Protein AF-A0A7Y3ICX5-F1 (afdb_monomer)

Foldseek 3Di:
DDPPPDDWAFPDWDDWDWDFDPPVHPTFTKIKTWTQTPVRDTWIWIQGPVVRDIDTDDD

pLDDT: mean 90.4, std 13.46, range [39.0, 98.25]

Secondary structure (DSSP, 8-state):
---------EEEEEEEEEEEE-TTSS-EEEEEEEEEETTS-EEEEEEETTTTEEEEE--

Mean predicted a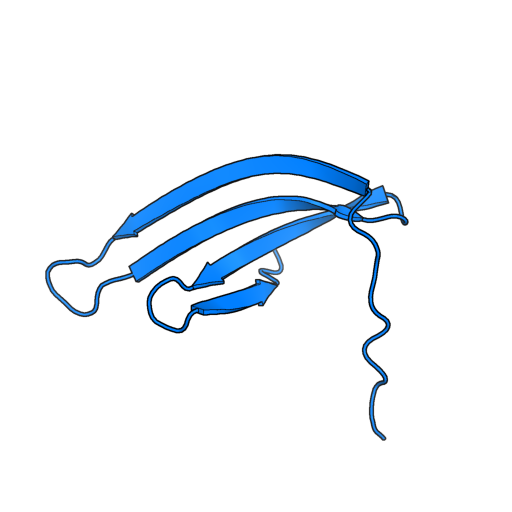ligned error: 5.06 Å

Sequence (59 aa):
MHLAHRARRVEHIRESWRIDDEWWRTPISRQYVRVVLDTGRLVTLYLDLEEHRWYLQDA

Solvent-accessible surface area (backbone atoms only — not comparable to full-atom values): 3678 Å² total; per-residue (Å²): 134,83,80,76,80,75,86,74,55,78,69,44,79,77,47,74,52,74,48,79,42,56,73,92,67,74,62,44,45,33,46,36,35,33,32,28,31,74,83,70,49,76,47,39,36,34,34,35,64,85,77,72,41,78,45,80,52,85,130

Radius of gyration: 13.6 Å; Cα contacts (8 Å, |Δi|>4): 106; chains: 1; bounding box: 38×28×27 Å

Nearest PDB structures (foldseek):
  5elu-assembly1_A  TM=5.601E-01  e=6.189E-01  synthetic construct
  3u9i-assembly1_B  TM=5.915E-01  e=6.881E+00  Roseiflexus sp. RS-1
  1bkh-assembly2_B  TM=6.002E-01  e=9.167E+00  Pseudomonas putida
  3ddm-assembly1_A  TM=5.696E-01  e=8.65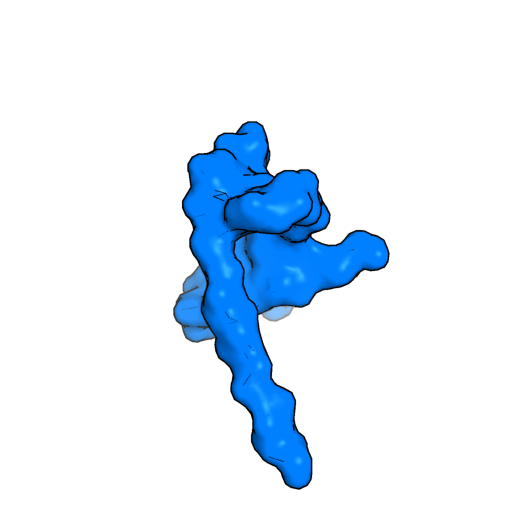6E+00  Bordetella bronchiseptica

Structure (mmCIF, N/CA/C/O backbone):
data_AF-A0A7Y3ICX5-F1
#
_entry.id   AF-A0A7Y3ICX5-F1
#
loop_
_atom_site.group_PDB
_atom_site.id
_atom_site.type_symbol
_atom_site.label_atom_id
_atom_site.label_alt_id
_atom_site.label_comp_id
_atom_site.label_asym_id
_atom_site.label_entity_id
_atom_site.label_seq_id
_atom_site.pdbx_PDB_ins_code
_atom_site.Cartn_x
_atom_site.Cartn_y
_atom_site.Cartn_z
_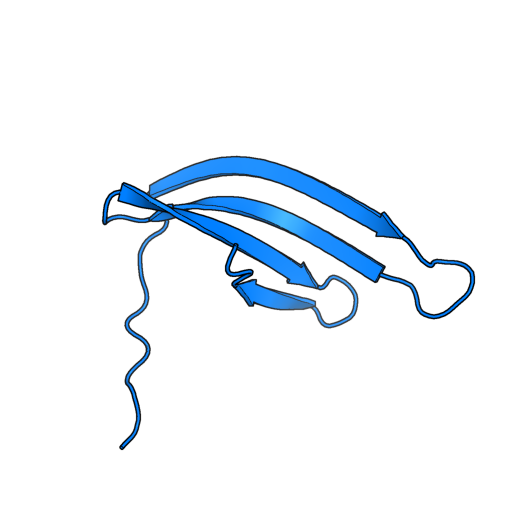atom_site.occupancy
_atom_site.B_iso_or_equiv
_atom_site.auth_seq_id
_atom_site.auth_comp_id
_atom_site.auth_asym_id
_atom_site.auth_atom_id
_atom_site.pdbx_PDB_model_num
ATOM 1 N N . MET A 1 1 ? -20.228 -21.353 -4.841 1.00 39.00 1 MET A N 1
ATOM 2 C CA . MET A 1 1 ? -20.353 -20.249 -3.863 1.00 39.00 1 MET A CA 1
ATOM 3 C C . MET A 1 1 ? -19.572 -19.056 -4.394 1.00 39.00 1 MET A C 1
ATOM 5 O O . MET A 1 1 ? -18.353 -19.103 -4.377 1.00 39.00 1 MET A O 1
ATOM 9 N N . HIS A 1 2 ? -20.239 -18.027 -4.923 1.00 47.19 2 HIS A N 1
ATOM 10 C CA . HIS A 1 2 ? -19.572 -16.752 -5.201 1.00 47.19 2 HIS A CA 1
ATOM 11 C C . HIS A 1 2 ? -19.463 -16.002 -3.873 1.00 47.19 2 HIS A C 1
ATOM 13 O O . HIS A 1 2 ? -20.478 -15.571 -3.328 1.00 47.19 2 HIS A O 1
ATOM 19 N N . LEU A 1 3 ? -18.254 -15.875 -3.327 1.00 55.34 3 LEU A N 1
ATOM 20 C CA . LEU A 1 3 ? -18.002 -14.881 -2.290 1.00 55.34 3 LEU A CA 1
ATOM 21 C C . LEU A 1 3 ? -18.248 -13.518 -2.938 1.00 55.34 3 LEU A C 1
ATOM 23 O O . LEU A 1 3 ? -17.483 -13.073 -3.793 1.00 55.34 3 LEU A O 1
ATOM 27 N N . ALA A 1 4 ? -19.360 -12.879 -2.587 1.00 56.25 4 ALA A N 1
ATOM 28 C CA . ALA A 1 4 ? -19.545 -11.473 -2.886 1.00 56.25 4 ALA A CA 1
ATOM 29 C C . ALA A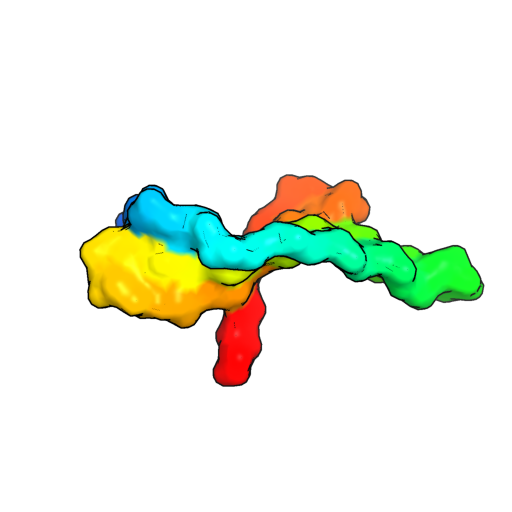 1 4 ? -18.470 -10.720 -2.095 1.00 56.25 4 ALA A C 1
ATOM 31 O O . ALA A 1 4 ? -18.567 -10.575 -0.876 1.00 56.25 4 ALA A O 1
ATOM 32 N N . HIS A 1 5 ? -17.409 -10.299 -2.779 1.00 65.81 5 HIS A N 1
ATOM 33 C CA . HIS A 1 5 ? -16.392 -9.438 -2.197 1.00 65.81 5 HIS A CA 1
ATOM 34 C C . HIS A 1 5 ? -17.088 -8.123 -1.860 1.00 65.81 5 HIS A C 1
ATOM 36 O O . HIS A 1 5 ? -17.411 -7.325 -2.741 1.00 65.81 5 HIS A O 1
ATOM 42 N N . ARG A 1 6 ? -17.422 -7.932 -0.583 1.00 79.25 6 ARG A N 1
ATOM 43 C CA . ARG A 1 6 ? -18.088 -6.713 -0.141 1.00 79.25 6 ARG A CA 1
ATOM 44 C C . ARG A 1 6 ? -17.080 -5.576 -0.250 1.00 79.25 6 ARG A C 1
ATOM 46 O O . ARG A 1 6 ? -16.096 -5.566 0.490 1.00 79.25 6 ARG A O 1
ATOM 53 N N . ALA A 1 7 ? -17.330 -4.638 -1.160 1.00 85.94 7 ALA A N 1
ATOM 54 C CA . ALA A 1 7 ? -16.546 -3.415 -1.250 1.00 85.94 7 ALA A CA 1
ATOM 55 C C . ALA A 1 7 ? -16.539 -2.704 0.115 1.00 85.94 7 ALA A C 1
ATOM 57 O O . ALA A 1 7 ? -17.566 -2.638 0.799 1.00 85.94 7 ALA A O 1
ATOM 58 N N . ARG A 1 8 ? -15.368 -2.209 0.521 1.00 91.31 8 ARG A N 1
ATOM 59 C CA . ARG A 1 8 ? -15.163 -1.437 1.752 1.00 91.31 8 ARG A CA 1
ATOM 60 C C . ARG A 1 8 ? -14.764 -0.021 1.390 1.00 91.31 8 ARG A C 1
ATOM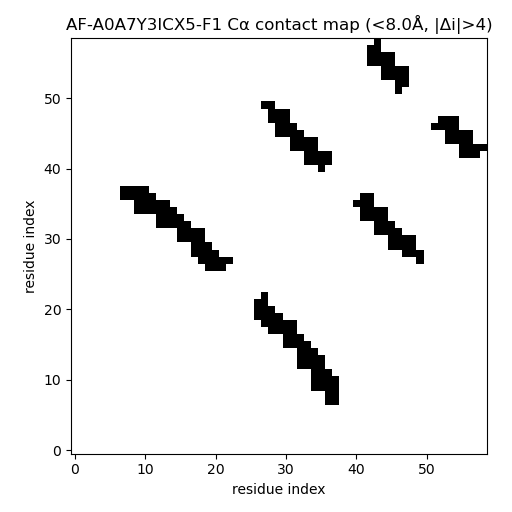 62 O O . ARG A 1 8 ? -14.009 0.173 0.437 1.00 91.31 8 ARG A O 1
ATOM 69 N N . ARG A 1 9 ? -15.261 0.961 2.140 1.00 95.50 9 ARG A N 1
ATOM 70 C CA . ARG A 1 9 ? -14.871 2.353 1.924 1.00 95.50 9 ARG A CA 1
ATOM 71 C C . ARG A 1 9 ? -13.487 2.584 2.529 1.00 95.50 9 ARG A C 1
ATOM 73 O O . ARG A 1 9 ? -13.219 2.146 3.645 1.00 95.50 9 ARG A O 1
ATOM 80 N N . VAL A 1 10 ? -12.632 3.297 1.802 1.00 96.81 10 VAL A N 1
ATOM 81 C CA . VAL A 1 10 ? -11.413 3.885 2.366 1.00 96.81 10 VAL A CA 1
ATOM 82 C C . VAL A 1 10 ? -11.807 5.134 3.146 1.00 96.81 10 VAL A C 1
ATOM 84 O O . VAL A 1 10 ? -12.445 6.028 2.597 1.00 96.81 10 VAL A O 1
ATOM 87 N N . GLU A 1 11 ? -11.453 5.183 4.424 1.00 98.00 11 GLU A N 1
ATOM 88 C CA . GLU A 1 11 ? -11.717 6.330 5.290 1.00 98.00 11 GLU A CA 1
ATOM 89 C C . GLU A 1 11 ? -10.563 7.336 5.241 1.00 98.00 11 GLU A C 1
ATOM 91 O O . GLU A 1 11 ? -10.788 8.528 5.048 1.00 98.00 11 GLU A O 1
ATOM 96 N N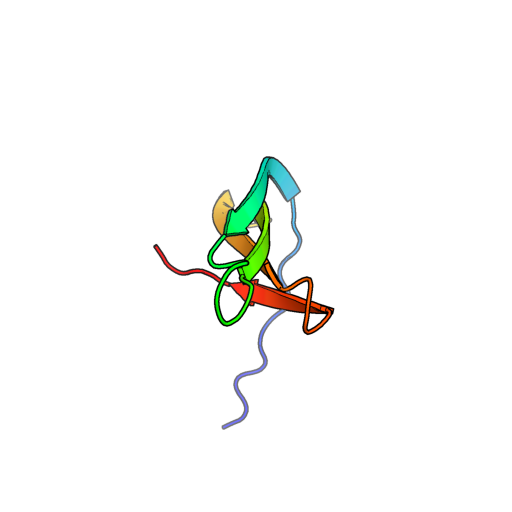 . HIS A 1 12 ? -9.321 6.848 5.334 1.00 97.06 12 HIS A N 1
ATOM 97 C CA . HIS A 1 12 ? -8.121 7.686 5.290 1.00 97.06 12 HIS A CA 1
ATOM 98 C C . HIS A 1 12 ? -6.957 6.980 4.589 1.00 97.06 12 HIS A C 1
ATOM 100 O O . HIS A 1 12 ? -6.715 5.794 4.818 1.00 97.06 12 HIS A O 1
ATOM 106 N N . ILE A 1 13 ? -6.177 7.729 3.804 1.00 97.69 13 ILE A N 1
ATOM 107 C CA . ILE A 1 13 ? -4.846 7.310 3.344 1.00 97.69 13 ILE A CA 1
ATOM 108 C C . ILE A 1 13 ? -3.836 7.760 4.402 1.00 97.69 13 ILE A C 1
ATOM 110 O O . ILE A 1 13 ? -3.794 8.934 4.758 1.00 97.69 13 ILE A O 1
ATOM 114 N N . ARG A 1 14 ? -3.051 6.821 4.933 1.00 97.62 14 ARG A N 1
ATOM 115 C CA . ARG A 1 14 ? -2.018 7.083 5.946 1.00 97.62 14 ARG A CA 1
ATOM 116 C C . ARG A 1 14 ? -0.677 7.404 5.313 1.00 97.62 14 ARG A C 1
ATOM 118 O O . ARG A 1 14 ? -0.014 8.342 5.731 1.00 97.62 14 ARG A O 1
ATOM 125 N N . GLU A 1 15 ? -0.292 6.604 4.330 1.00 97.88 15 GLU A N 1
ATOM 126 C CA . GLU A 1 15 ? 1.021 6.654 3.695 1.00 97.88 15 GLU A CA 1
ATOM 127 C C . GLU A 1 15 ? 0.868 6.310 2.215 1.00 97.88 15 GLU A C 1
ATOM 129 O O . GLU A 1 15 ? 0.018 5.496 1.843 1.00 97.88 15 GLU A O 1
ATOM 134 N N . SER A 1 16 ? 1.717 6.904 1.381 1.00 97.94 16 SER A N 1
ATOM 135 C CA . SER A 1 16 ? 1.855 6.572 -0.034 1.00 97.94 16 SER A CA 1
ATOM 136 C C . SER A 1 16 ? 3.330 6.551 -0.398 1.00 97.94 16 SER A C 1
ATOM 138 O O . SER A 1 16 ? 4.048 7.500 -0.084 1.00 97.94 16 SER A O 1
ATOM 140 N N . TRP A 1 17 ? 3.778 5.502 -1.075 1.00 98.19 17 TRP A N 1
ATOM 141 C CA . TRP A 1 17 ? 5.160 5.378 -1.529 1.00 98.19 17 TRP A CA 1
ATOM 142 C C . TRP A 1 17 ? 5.216 4.599 -2.836 1.00 98.19 17 TRP A C 1
ATOM 144 O O . TRP A 1 17 ? 4.305 3.842 -3.159 1.00 98.19 17 TRP A O 1
ATOM 154 N N . ARG A 1 18 ? 6.281 4.798 -3.604 1.00 97.25 18 ARG A N 1
ATOM 155 C CA . ARG A 1 18 ? 6.495 4.120 -4.879 1.00 97.25 18 ARG A CA 1
ATOM 156 C C . ARG A 1 18 ? 7.759 3.286 -4.793 1.00 97.25 18 ARG A C 1
ATOM 158 O O . ARG A 1 18 ? 8.732 3.708 -4.172 1.00 97.25 18 ARG A O 1
ATOM 165 N N . ILE A 1 19 ? 7.714 2.112 -5.403 1.00 95.94 19 ILE A N 1
ATOM 166 C CA . ILE A 1 19 ? 8.880 1.266 -5.619 1.00 95.94 19 ILE A CA 1
ATOM 167 C C . ILE A 1 19 ? 9.018 1.085 -7.124 1.00 95.94 19 ILE A C 1
ATOM 169 O O . ILE A 1 19 ? 8.077 0.642 -7.781 1.00 95.94 19 ILE A O 1
ATOM 173 N N . ASP A 1 20 ? 10.193 1.438 -7.630 1.00 95.62 20 ASP A N 1
ATOM 174 C CA . ASP A 1 20 ? 10.678 1.055 -8.946 1.00 95.62 20 ASP A CA 1
ATOM 175 C C . ASP A 1 20 ? 11.936 0.217 -8.710 1.00 95.62 20 ASP A C 1
ATOM 177 O O . ASP A 1 20 ? 12.936 0.719 -8.196 1.00 95.62 20 ASP A O 1
ATOM 181 N N . ASP A 1 21 ? 11.858 -1.072 -9.011 1.00 94.81 21 ASP A N 1
ATOM 182 C CA . ASP A 1 21 ? 12.911 -2.047 -8.741 1.00 94.81 21 ASP A CA 1
ATOM 183 C C . ASP A 1 21 ? 13.071 -2.990 -9.939 1.00 94.81 21 ASP A C 1
ATOM 185 O O . ASP A 1 21 ? 12.289 -2.963 -10.890 1.00 94.81 21 ASP A O 1
ATOM 189 N N . GLU A 1 22 ? 14.108 -3.820 -9.912 1.00 92.25 22 GLU A N 1
ATOM 190 C CA . GLU A 1 22 ? 14.356 -4.884 -10.884 1.00 92.25 22 GLU A CA 1
ATOM 191 C C . GLU A 1 22 ? 14.395 -4.416 -12.355 1.00 92.25 22 GLU A C 1
ATOM 193 O O . GLU A 1 22 ? 14.248 -5.219 -13.276 1.00 92.25 22 GLU A O 1
ATOM 198 N N . TRP A 1 23 ? 14.671 -3.129 -12.603 1.00 86.38 23 TRP A N 1
ATOM 199 C CA . TRP A 1 23 ? 14.644 -2.506 -13.939 1.00 86.38 23 TRP A CA 1
ATOM 200 C C . TRP A 1 23 ? 15.630 -3.112 -14.947 1.00 86.38 23 TRP A C 1
ATOM 202 O O . TRP A 1 23 ? 15.527 -2.879 -16.146 1.00 86.38 23 TRP A O 1
ATOM 212 N N . TRP A 1 24 ? 16.618 -3.864 -14.464 1.00 88.50 24 TRP A N 1
ATOM 213 C CA . TRP A 1 24 ? 17.616 -4.562 -15.276 1.00 88.50 24 TRP A CA 1
ATOM 214 C C . TRP A 1 24 ? 17.160 -5.961 -15.725 1.00 88.50 24 TRP A C 1
ATOM 216 O O . TRP A 1 24 ? 17.882 -6.630 -16.464 1.00 88.50 24 TRP A O 1
ATOM 226 N N . ARG A 1 25 ? 15.980 -6.413 -15.282 1.00 90.50 25 ARG A N 1
ATOM 227 C CA . ARG A 1 25 ? 15.337 -7.670 -15.685 1.00 90.50 25 ARG A CA 1
ATOM 228 C C . ARG A 1 25 ? 13.870 -7.412 -16.044 1.00 90.50 25 ARG A C 1
ATOM 230 O O . ARG A 1 25 ? 13.611 -6.651 -16.967 1.00 90.50 25 ARG A O 1
ATOM 237 N N . THR A 1 26 ? 12.925 -8.035 -15.344 1.00 88.00 26 THR A N 1
ATOM 238 C CA . THR A 1 26 ? 11.508 -7.672 -15.388 1.00 88.00 26 THR A CA 1
ATOM 239 C C . THR A 1 26 ? 11.275 -6.530 -14.400 1.00 88.00 26 THR A C 1
ATOM 241 O O . THR A 1 26 ? 11.379 -6.776 -13.197 1.00 88.00 26 THR A O 1
ATOM 244 N N . PRO A 1 27 ? 10.979 -5.305 -14.864 1.00 89.31 27 PRO A N 1
ATOM 245 C CA . PRO A 1 27 ? 10.768 -4.175 -13.971 1.00 89.31 27 PRO A CA 1
ATOM 246 C C . PRO A 1 27 ? 9.606 -4.431 -13.012 1.00 89.31 27 PRO A C 1
ATOM 248 O O . PRO A 1 27 ? 8.563 -4.954 -13.402 1.00 89.31 27 PRO A O 1
ATOM 251 N N . ILE A 1 28 ? 9.779 -4.024 -11.759 1.00 93.19 28 ILE A N 1
ATOM 252 C CA . ILE A 1 28 ? 8.701 -3.936 -10.779 1.00 93.19 28 ILE A CA 1
ATOM 253 C C . ILE A 1 28 ? 8.438 -2.456 -10.547 1.00 93.19 28 ILE A C 1
ATOM 255 O O . ILE A 1 28 ? 9.244 -1.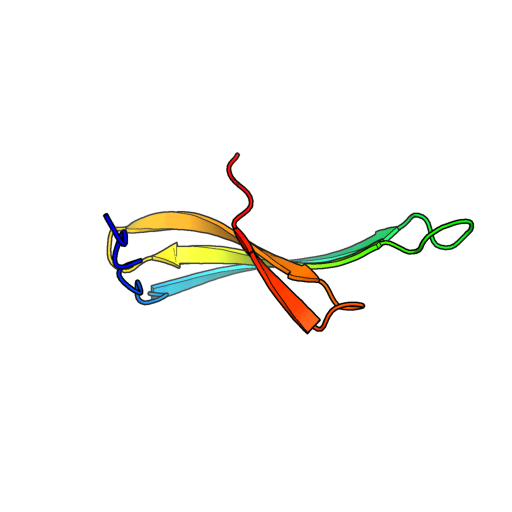782 -9.912 1.00 93.19 28 ILE A O 1
ATOM 259 N N . SER A 1 29 ? 7.301 -1.959 -11.029 1.00 96.31 29 SER A N 1
ATOM 260 C CA . SER A 1 29 ? 6.858 -0.586 -10.787 1.00 96.31 29 SER A CA 1
ATOM 261 C C . SER A 1 29 ? 5.508 -0.595 -10.076 1.00 96.31 29 SER A C 1
ATOM 263 O O . SER A 1 29 ? 4.493 -1.022 -10.628 1.00 96.31 29 SER A O 1
ATOM 265 N N . ARG A 1 30 ? 5.487 -0.180 -8.804 1.00 97.75 30 ARG A N 1
ATOM 266 C CA . ARG A 1 30 ? 4.295 -0.254 -7.945 1.00 97.75 30 ARG A CA 1
ATOM 267 C C . ARG A 1 30 ? 4.111 1.007 -7.120 1.00 97.75 30 ARG A C 1
ATOM 269 O O . ARG A 1 30 ? 5.021 1.446 -6.415 1.00 97.75 30 ARG A O 1
ATOM 276 N N . GLN A 1 31 ? 2.896 1.546 -7.142 1.00 98.25 31 GLN A N 1
ATOM 277 C CA . GLN A 1 31 ? 2.470 2.598 -6.224 1.00 98.25 31 GLN A CA 1
ATOM 278 C C . GLN A 1 31 ? 1.742 1.963 -5.045 1.00 98.25 31 GLN A C 1
ATOM 280 O O . GLN A 1 31 ? 0.634 1.453 -5.183 1.00 98.25 31 GLN A O 1
ATOM 285 N N . TYR A 1 32 ? 2.346 2.036 -3.871 1.00 98.06 32 TYR A N 1
ATOM 286 C CA . TYR A 1 32 ? 1.762 1.572 -2.628 1.00 98.06 32 TYR A CA 1
ATOM 287 C C . TYR A 1 32 ? 0.982 2.679 -1.928 1.00 98.06 32 TYR A C 1
ATOM 289 O O . TYR A 1 32 ? 1.361 3.857 -1.957 1.00 98.06 32 TYR A O 1
ATOM 297 N N . VAL A 1 33 ? -0.089 2.275 -1.249 1.00 98.06 33 VAL A N 1
ATOM 298 C CA . VAL A 1 33 ? -0.820 3.093 -0.284 1.00 98.06 33 VAL A CA 1
ATOM 299 C C . VAL A 1 33 ? -1.185 2.255 0.931 1.00 98.06 33 VAL A C 1
ATOM 301 O O . VAL A 1 33 ? -1.644 1.116 0.819 1.00 98.06 33 VAL A O 1
ATOM 304 N N . ARG A 1 34 ? -1.029 2.836 2.114 1.00 97.94 34 ARG A N 1
ATOM 305 C CA . ARG A 1 34 ? -1.547 2.263 3.352 1.00 97.94 34 ARG A CA 1
ATOM 306 C C . ARG A 1 34 ? -2.809 3.016 3.736 1.00 97.94 34 ARG A C 1
ATOM 308 O O . ARG A 1 34 ? -2.772 4.233 3.914 1.00 97.94 34 ARG A O 1
ATOM 315 N N . VAL A 1 35 ? -3.928 2.306 3.842 1.00 97.31 35 VAL A N 1
ATOM 316 C CA . VAL A 1 35 ? -5.254 2.901 4.050 1.00 97.31 35 VAL A CA 1
ATOM 317 C C . VAL A 1 35 ? -5.935 2.341 5.287 1.00 97.31 35 VAL A C 1
ATOM 319 O O . VAL A 1 35 ? -5.785 1.167 5.622 1.00 97.31 35 VAL A O 1
ATOM 322 N N . VAL A 1 36 ? -6.702 3.191 5.961 1.00 96.88 36 VAL A N 1
ATOM 323 C CA . VAL A 1 36 ? -7.658 2.791 6.995 1.00 96.88 36 VAL A CA 1
ATOM 324 C C . VAL A 1 36 ? -9.016 2.627 6.322 1.00 96.88 36 VAL A C 1
ATOM 326 O O . VAL A 1 36 ? -9.503 3.553 5.671 1.00 96.88 36 VAL A O 1
ATOM 329 N N . LEU A 1 37 ? -9.603 1.439 6.436 1.00 95.44 37 LEU A N 1
ATOM 330 C CA . LEU A 1 37 ? -10.962 1.161 5.971 1.00 95.44 37 LEU A CA 1
ATOM 331 C C . LEU A 1 37 ? -11.994 1.702 6.964 1.00 95.44 37 LEU A C 1
ATOM 333 O O . LEU A 1 37 ? -11.677 1.890 8.132 1.00 95.44 37 LEU A O 1
ATOM 337 N N . ASP A 1 38 ? -13.245 1.834 6.526 1.00 96.25 38 ASP A N 1
ATOM 338 C CA . ASP A 1 38 ? -14.399 2.219 7.359 1.00 96.25 38 ASP A CA 1
ATOM 339 C C . ASP A 1 38 ? -14.619 1.372 8.628 1.00 96.25 38 ASP A C 1
ATOM 341 O O . ASP A 1 38 ? -15.362 1.767 9.523 1.00 96.25 38 ASP A O 1
ATOM 345 N N . THR A 1 39 ? -13.984 0.204 8.727 1.00 94.25 39 THR A N 1
ATOM 346 C CA . THR A 1 39 ? -13.979 -0.637 9.929 1.00 94.25 39 THR A CA 1
ATOM 347 C C . THR A 1 39 ? -12.845 -0.308 10.906 1.00 94.25 39 THR A C 1
ATOM 349 O O . THR A 1 39 ? -12.652 -1.043 11.869 1.00 94.25 39 THR A O 1
ATOM 352 N N . GLY A 1 40 ? -12.011 0.692 10.616 1.00 95.31 40 GLY A N 1
ATOM 353 C CA . GLY A 1 40 ? -10.768 0.984 11.336 1.00 95.31 40 GLY A CA 1
ATOM 354 C C . GLY A 1 40 ? -9.596 0.049 11.005 1.00 95.31 40 GLY A C 1
ATOM 355 O O . GLY A 1 40 ? -8.510 0.208 11.563 1.00 95.31 40 GLY A O 1
ATOM 356 N N . ARG A 1 41 ? -9.770 -0.928 10.098 1.00 94.50 41 ARG A N 1
ATOM 357 C CA . ARG A 1 41 ? -8.697 -1.867 9.719 1.00 94.50 41 ARG A CA 1
ATOM 358 C C . ARG A 1 41 ? -7.672 -1.160 8.833 1.00 94.50 41 ARG A C 1
ATOM 360 O O . ARG A 1 41 ? -8.043 -0.559 7.827 1.00 94.50 41 ARG A O 1
ATOM 367 N N . LEU A 1 42 ? -6.393 -1.296 9.176 1.00 95.56 42 LEU A N 1
ATOM 368 C CA . LEU A 1 42 ? -5.270 -0.855 8.352 1.00 95.56 42 LEU A CA 1
ATOM 369 C C . LEU A 1 42 ? -4.929 -1.940 7.323 1.00 95.56 42 LEU A C 1
ATOM 371 O O . LEU A 1 42 ? -4.737 -3.098 7.694 1.00 95.56 42 LEU A O 1
ATOM 375 N N . VAL A 1 43 ? -4.858 -1.577 6.045 1.00 96.19 43 VAL A N 1
ATOM 376 C CA . VAL A 1 43 ? -4.441 -2.480 4.963 1.00 96.19 43 VAL A CA 1
ATOM 377 C C . VAL A 1 43 ? -3.445 -1.792 4.036 1.00 96.19 43 VAL A C 1
ATOM 379 O O . VAL A 1 43 ? -3.452 -0.565 3.905 1.00 96.19 43 VAL A O 1
ATOM 382 N N . THR A 1 44 ? -2.599 -2.587 3.385 1.00 97.69 44 THR A N 1
ATOM 383 C CA . THR A 1 44 ? -1.677 -2.111 2.349 1.00 97.69 44 THR A CA 1
ATOM 384 C C . THR A 1 44 ? -2.216 -2.528 0.987 1.00 97.69 44 THR A C 1
ATOM 386 O O . THR A 1 44 ? -2.457 -3.709 0.745 1.00 97.69 44 THR A O 1
ATOM 389 N N . LEU A 1 45 ? -2.417 -1.557 0.103 1.00 97.38 45 LEU A N 1
ATOM 390 C CA . LEU A 1 45 ? -2.764 -1.781 -1.295 1.00 97.38 45 LEU A CA 1
ATOM 391 C C . LEU A 1 45 ? -1.582 -1.366 -2.164 1.00 97.38 45 LEU A C 1
ATOM 393 O O . LEU A 1 45 ? -0.851 -0.439 -1.809 1.00 97.38 45 LEU A O 1
ATOM 397 N N . TYR A 1 46 ? -1.433 -1.994 -3.323 1.00 97.69 46 TYR A N 1
ATOM 398 C CA . TYR A 1 46 ? -0.566 -1.465 -4.368 1.00 97.69 46 TYR A CA 1
ATOM 399 C C . TYR A 1 46 ? -1.256 -1.482 -5.723 1.00 97.69 46 TYR A C 1
ATOM 401 O O . TYR A 1 46 ? -2.005 -2.404 -6.041 1.00 97.69 46 TYR A O 1
ATOM 409 N N . LEU A 1 47 ? -1.009 -0.438 -6.504 1.00 97.94 47 LEU A N 1
ATOM 410 C CA . LEU A 1 47 ? -1.283 -0.397 -7.929 1.00 97.94 47 LEU A CA 1
ATOM 411 C C . LEU A 1 47 ? -0.030 -0.897 -8.636 1.00 97.94 47 LEU A C 1
ATOM 413 O O . LEU A 1 47 ? 1.021 -0.259 -8.544 1.00 97.94 47 LEU A O 1
ATOM 417 N N . ASP A 1 48 ? -0.143 -2.034 -9.312 1.00 96.88 48 ASP A N 1
ATOM 418 C CA . ASP A 1 48 ? 0.849 -2.438 -10.297 1.00 96.88 48 ASP A CA 1
ATOM 419 C C . ASP A 1 48 ? 0.751 -1.484 -11.490 1.00 96.88 48 ASP A C 1
ATOM 421 O O . ASP A 1 48 ? -0.329 -1.322 -12.066 1.00 96.88 48 ASP A O 1
ATOM 425 N N . LEU A 1 49 ? 1.842 -0.778 -11.784 1.00 96.00 49 LEU A N 1
ATOM 426 C CA . LEU A 1 49 ? 1.868 0.271 -12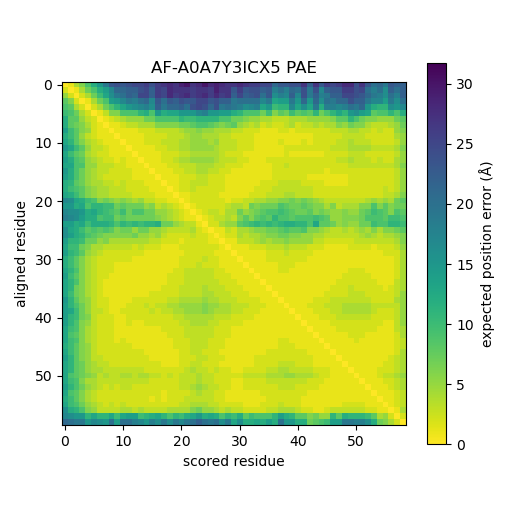.802 1.00 96.00 49 LEU A CA 1
ATOM 427 C C . LEU A 1 49 ? 2.099 -0.292 -14.208 1.00 96.00 49 LEU A C 1
ATOM 429 O O . LEU A 1 49 ? 1.767 0.386 -15.175 1.00 96.00 49 LEU A O 1
ATOM 433 N N . GLU A 1 50 ? 2.587 -1.526 -14.328 1.00 93.38 50 GLU A N 1
ATOM 434 C CA . GLU A 1 50 ? 2.691 -2.215 -15.616 1.00 93.38 50 GLU A CA 1
ATOM 435 C C . GLU A 1 50 ? 1.300 -2.717 -16.034 1.00 93.38 50 GLU A C 1
ATOM 437 O O . GLU A 1 50 ? 0.803 -2.428 -17.126 1.00 93.38 50 GLU A O 1
ATOM 442 N N . GLU A 1 51 ? 0.601 -3.397 -15.122 1.00 94.75 51 GLU A N 1
ATOM 443 C CA . GLU A 1 51 ? -0.714 -3.991 -15.396 1.00 94.75 51 GLU A CA 1
ATOM 444 C C . GLU A 1 51 ? -1.898 -3.043 -15.155 1.00 94.75 51 GLU A C 1
ATOM 446 O O . GLU A 1 51 ? -3.039 -3.371 -15.495 1.00 94.75 51 GLU A O 1
ATOM 451 N N . HIS A 1 52 ? -1.652 -1.880 -14.546 1.00 96.06 52 HIS A N 1
ATOM 452 C CA . HIS A 1 52 ? -2.670 -0.909 -14.133 1.00 96.06 52 HIS A CA 1
ATOM 453 C C . HIS A 1 52 ? -3.772 -1.525 -13.252 1.00 96.06 52 HIS A C 1
ATOM 455 O O . HIS A 1 52 ? -4.960 -1.213 -13.389 1.00 96.06 52 HIS A O 1
ATOM 461 N N . ARG A 1 53 ? -3.386 -2.414 -12.327 1.00 97.19 53 ARG A N 1
ATOM 462 C CA . ARG A 1 53 ? -4.318 -3.143 -11.455 1.00 97.19 53 ARG A CA 1
ATOM 463 C C . ARG A 1 53 ? -3.978 -3.009 -9.976 1.00 97.19 53 ARG A C 1
ATOM 465 O O . ARG A 1 53 ? -2.820 -3.028 -9.576 1.00 97.19 53 ARG A O 1
ATOM 472 N N . TRP A 1 54 ? -5.026 -2.899 -9.164 1.00 95.94 54 TRP A N 1
ATOM 473 C CA . TRP A 1 54 ? -4.924 -2.856 -7.711 1.00 95.94 54 TRP A CA 1
ATOM 474 C C . TRP A 1 54 ? -4.878 -4.249 -7.092 1.00 95.94 54 TRP A C 1
ATOM 476 O O . TRP A 1 54 ? -5.658 -5.130 -7.456 1.00 95.94 54 TRP A O 1
ATOM 486 N N . TYR A 1 55 ? -4.031 -4.386 -6.080 1.00 95.88 55 TYR A N 1
ATOM 487 C CA . TYR A 1 55 ? -3.838 -5.600 -5.305 1.00 95.88 55 TYR A CA 1
ATOM 488 C C . TYR A 1 55 ? -3.837 -5.288 -3.807 1.00 95.88 55 TYR A C 1
ATOM 490 O O . TYR A 1 55 ? -3.363 -4.236 -3.372 1.00 95.88 55 TYR A O 1
ATOM 498 N N . LEU A 1 56 ? -4.372 -6.217 -3.013 1.00 95.06 56 LEU A N 1
ATOM 499 C CA . LEU A 1 56 ? -4.241 -6.222 -1.558 1.00 95.06 56 LEU A CA 1
ATOM 500 C C . LEU A 1 56 ? -2.964 -6.978 -1.193 1.00 95.06 56 LEU A C 1
ATOM 502 O O . LEU A 1 56 ? -2.788 -8.118 -1.619 1.00 95.06 56 LEU A O 1
ATOM 506 N N . GLN A 1 57 ? -2.101 -6.362 -0.391 1.00 93.25 57 GLN A N 1
ATOM 507 C CA . GLN A 1 57 ? -0.967 -7.042 0.215 1.00 93.25 57 GLN A CA 1
ATOM 508 C C . GLN A 1 57 ? -1.319 -7.353 1.669 1.00 93.25 57 GLN A C 1
ATOM 510 O O . GLN A 1 57 ? -1.367 -6.448 2.508 1.00 93.25 57 GLN A O 1
ATOM 515 N N . ASP A 1 58 ? -1.598 -8.625 1.949 1.00 75.19 58 ASP A N 1
ATOM 516 C CA . ASP A 1 58 ? -1.647 -9.100 3.329 1.00 75.19 58 ASP A CA 1
ATOM 517 C C . ASP A 1 58 ? -0.229 -9.036 3.917 1.00 75.19 58 ASP A C 1
ATOM 519 O O . ASP A 1 58 ? 0.756 -9.354 3.243 1.00 75.19 58 ASP A O 1
ATOM 523 N N . ALA A 1 59 ? -0.147 -8.519 5.142 1.00 56.88 59 ALA A N 1
ATOM 524 C CA . ALA A 1 59 ? 1.075 -8.496 5.938 1.00 56.88 59 ALA A CA 1
ATOM 525 C C . ALA A 1 59 ? 1.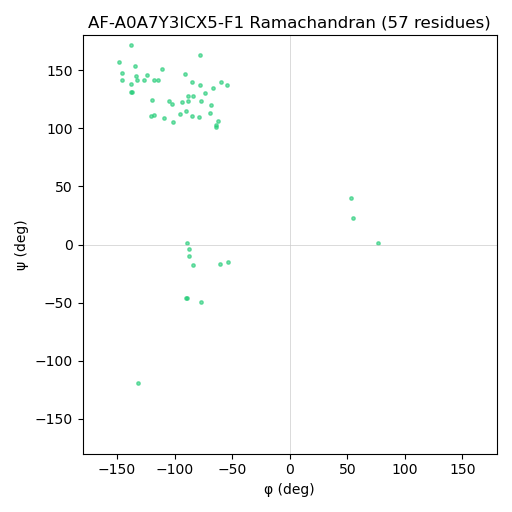315 -9.860 6.591 1.00 56.88 59 ALA A C 1
ATOM 527 O O . ALA A 1 59 ? 0.308 -10.512 6.955 1.00 56.88 59 ALA A O 1
#